Protein AF-A0A395D0I9-F1 (afdb_monomer_lite)

pLDDT: mean 85.19, std 9.1, range [58.91, 96.94]

Radius of gyration: 14.64 Å; chains: 1; bounding box: 24×18×39 Å

Sequence (47 aa):
LMNPTVQDSLDGRYFGPFSVTSIVARAVPIWTDEEGDGRFVWRAAVD

Secondary structure (DSSP, 8-state):
---TTSTT--SHHHH-PPPGGG---PPPP--B-SSSSS--BTT----

Foldseek 3Di:
DDPPVDPPDPDCVPVPDDDPVPDPDDDDWDFDDPVPPPDTDTPDDDD

Structure (mmCIF, N/CA/C/O backbone):
data_AF-A0A395D0I9-F1
#
_entry.id   AF-A0A395D0I9-F1
#
loop_
_atom_site.group_PDB
_atom_site.id
_atom_site.type_symbol
_atom_site.label_atom_id
_atom_site.label_alt_id
_atom_site.label_comp_id
_atom_site.label_asym_id
_atom_site.label_entity_id
_atom_site.label_seq_id
_atom_site.pdbx_PDB_ins_code
_atom_site.Cartn_x
_atom_site.Cartn_y
_atom_site.Cartn_z
_atom_site.occupancy
_atom_site.B_iso_or_equiv
_atom_site.auth_seq_id
_atom_site.auth_comp_id
_atom_site.auth_asym_id
_atom_site.auth_atom_id
_atom_site.pdbx_PDB_model_num
ATOM 1 N N . LEU A 1 1 ? 2.652 -1.576 4.830 1.00 60.66 1 LEU A N 1
ATOM 2 C CA . LEU A 1 1 ? 2.957 -0.811 3.606 1.00 60.66 1 LEU A CA 1
ATOM 3 C C . LEU A 1 1 ? 4.100 0.130 3.951 1.00 60.66 1 LEU A C 1
ATOM 5 O O . LEU A 1 1 ? 3.875 1.085 4.676 1.00 60.66 1 LEU A O 1
ATOM 9 N N . MET A 1 2 ? 5.324 -0.220 3.582 1.00 71.25 2 MET A N 1
ATOM 10 C CA . MET A 1 2 ? 6.500 0.633 3.751 1.00 71.25 2 MET A CA 1
ATOM 11 C C . MET A 1 2 ? 7.427 0.287 2.601 1.00 71.25 2 MET A C 1
ATOM 13 O O . MET A 1 2 ? 7.675 -0.900 2.378 1.00 71.25 2 MET A O 1
ATOM 17 N N . ASN A 1 3 ? 7.885 1.291 1.864 1.00 79.50 3 ASN A N 1
ATOM 18 C CA . ASN A 1 3 ? 8.911 1.118 0.846 1.00 79.50 3 ASN A CA 1
ATOM 19 C C . ASN A 1 3 ? 10.209 1.735 1.390 1.00 79.50 3 ASN A C 1
ATOM 21 O O . ASN A 1 3 ? 10.563 2.852 1.018 1.00 79.50 3 ASN A O 1
ATOM 25 N N . PRO A 1 4 ? 10.899 1.056 2.331 1.00 73.38 4 PRO A N 1
ATOM 26 C CA . PRO A 1 4 ? 12.038 1.638 3.038 1.00 73.38 4 PRO A CA 1
ATOM 27 C C . PRO A 1 4 ? 13.238 1.907 2.123 1.00 73.38 4 PRO A C 1
ATOM 29 O O . PRO A 1 4 ? 14.104 2.696 2.489 1.00 73.38 4 PRO A O 1
ATOM 32 N N . THR A 1 5 ? 13.289 1.269 0.949 1.00 83.19 5 THR A N 1
ATOM 33 C CA . THR A 1 5 ? 14.359 1.432 -0.044 1.00 83.19 5 THR A CA 1
ATOM 34 C C . THR A 1 5 ? 14.219 2.699 -0.886 1.00 83.19 5 THR A C 1
ATOM 36 O O . THR A 1 5 ? 15.162 3.056 -1.579 1.00 83.19 5 THR A O 1
ATOM 39 N N . VAL A 1 6 ? 13.073 3.385 -0.828 1.00 85.94 6 VAL A N 1
ATOM 40 C CA . VAL A 1 6 ? 12.817 4.636 -1.553 1.00 85.94 6 VAL A CA 1
ATOM 41 C C . VAL A 1 6 ? 12.839 5.791 -0.5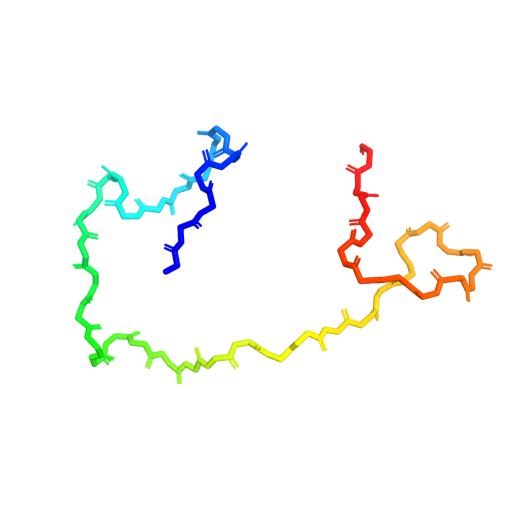51 1.00 85.94 6 VAL A C 1
ATOM 43 O O . VAL A 1 6 ? 12.071 5.811 0.418 1.00 85.94 6 VAL A O 1
ATOM 46 N N . GLN A 1 7 ? 13.787 6.715 -0.731 1.00 85.69 7 GLN A N 1
ATOM 47 C CA . GLN A 1 7 ? 14.082 7.758 0.258 1.00 85.69 7 GLN A CA 1
ATOM 48 C C . GLN A 1 7 ? 12.933 8.751 0.438 1.00 85.69 7 GLN A C 1
ATOM 50 O O . GLN A 1 7 ? 12.669 9.169 1.561 1.00 85.69 7 GLN A O 1
ATOM 55 N N . ASP A 1 8 ? 12.238 9.095 -0.638 1.00 88.56 8 ASP A N 1
ATOM 56 C CA . ASP A 1 8 ? 11.112 10.031 -0.671 1.00 88.56 8 ASP A CA 1
ATOM 57 C C . ASP A 1 8 ? 9.747 9.346 -0.462 1.00 88.56 8 ASP A C 1
ATOM 59 O O . ASP A 1 8 ? 8.695 9.968 -0.605 1.00 88.56 8 ASP A O 1
ATOM 63 N N . SER A 1 9 ? 9.742 8.073 -0.051 1.00 88.12 9 SER A N 1
ATOM 64 C CA . SER A 1 9 ? 8.516 7.350 0.297 1.00 88.12 9 SER A CA 1
ATOM 65 C C . SER A 1 9 ? 7.878 7.915 1.570 1.00 88.12 9 SER A C 1
ATOM 67 O O . SER A 1 9 ? 8.411 7.784 2.677 1.00 88.12 9 SER A O 1
ATOM 69 N N . LEU A 1 10 ? 6.680 8.479 1.419 1.00 88.81 10 LEU A N 1
ATOM 70 C CA . LEU A 1 10 ? 5.835 8.929 2.520 1.00 88.81 10 LEU A CA 1
ATOM 71 C C . LEU A 1 10 ? 5.088 7.739 3.142 1.00 88.81 10 LEU A C 1
ATOM 73 O O . LEU A 1 10 ? 3.981 7.386 2.737 1.00 88.81 10 LEU A O 1
ATOM 77 N N . ASP A 1 11 ? 5.707 7.101 4.131 1.00 88.38 11 ASP A N 1
ATOM 78 C CA . ASP A 1 11 ? 5.167 5.909 4.787 1.00 88.38 11 ASP A CA 1
ATOM 79 C C . ASP A 1 11 ? 5.194 6.003 6.322 1.00 88.38 11 ASP A C 1
ATOM 81 O O . ASP A 1 11 ? 5.487 7.043 6.914 1.00 88.38 11 ASP A O 1
ATOM 85 N N . GLY A 1 12 ? 4.832 4.913 7.003 1.00 86.12 12 GLY A N 1
ATOM 86 C CA . GLY A 1 12 ? 4.675 4.902 8.460 1.00 86.12 12 GLY A CA 1
ATOM 87 C C . GLY A 1 12 ? 5.966 5.151 9.261 1.00 86.12 12 GLY A C 1
ATOM 88 O O . GLY A 1 12 ? 5.886 5.207 10.482 1.00 86.12 12 GLY A O 1
ATOM 89 N N . ARG A 1 13 ? 7.138 5.350 8.634 1.00 88.75 13 ARG A N 1
ATOM 90 C CA . ARG A 1 13 ? 8.297 5.951 9.325 1.00 88.75 13 ARG A CA 1
ATOM 91 C C . ARG A 1 13 ? 7.975 7.348 9.872 1.00 88.75 13 ARG A C 1
ATOM 93 O O . ARG A 1 13 ? 8.549 7.740 10.881 1.00 88.75 13 ARG A O 1
ATOM 100 N N . TYR A 1 14 ? 7.036 8.060 9.243 1.00 88.88 14 TYR A N 1
ATOM 101 C CA . TYR A 1 14 ? 6.585 9.389 9.663 1.00 88.88 14 TYR A CA 1
ATOM 102 C C . TYR A 1 14 ? 5.321 9.366 10.538 1.00 88.88 14 TYR A C 1
ATOM 104 O O . TYR A 1 14 ? 5.163 10.233 11.393 1.00 88.88 14 TYR A O 1
ATOM 112 N N . PHE A 1 15 ? 4.428 8.384 10.350 1.00 88.12 15 PHE A N 1
ATOM 113 C CA . PHE A 1 15 ? 3.101 8.354 10.999 1.00 88.12 15 PHE A CA 1
ATOM 114 C C . PHE A 1 15 ? 2.897 7.210 12.001 1.00 88.12 15 PHE A C 1
ATOM 116 O O . PHE A 1 15 ? 1.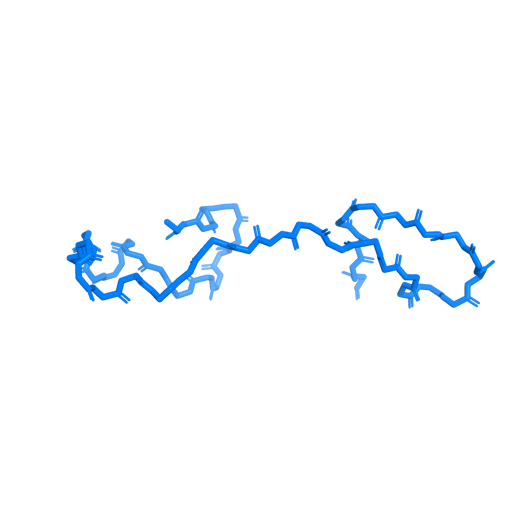875 7.166 12.682 1.00 88.12 15 PHE A O 1
ATOM 123 N N . GLY A 1 16 ? 3.842 6.273 12.092 1.00 89.31 16 GLY A N 1
ATOM 124 C CA . GLY A 1 16 ? 3.662 5.024 12.823 1.00 89.31 16 GLY A CA 1
ATOM 125 C C . GLY A 1 16 ? 2.776 4.011 12.078 1.00 89.31 16 GLY A C 1
ATOM 126 O O . GLY A 1 16 ? 2.494 4.161 10.885 1.00 89.31 16 GLY A O 1
ATOM 127 N N . PRO A 1 17 ? 2.375 2.920 12.749 1.00 89.62 17 PRO A N 1
ATOM 128 C CA . PRO A 1 17 ? 1.521 1.892 12.162 1.00 89.62 17 PRO A CA 1
ATOM 129 C C . PRO A 1 17 ? 0.082 2.385 11.947 1.00 89.62 17 PRO A C 1
ATOM 131 O O . PRO A 1 17 ? -0.503 3.044 12.804 1.00 89.62 17 PRO A O 1
ATOM 134 N N . PHE A 1 18 ? -0.518 1.999 10.819 1.00 88.50 18 PHE A N 1
ATOM 135 C CA . PHE A 1 18 ? -1.924 2.276 10.515 1.00 88.50 18 PHE 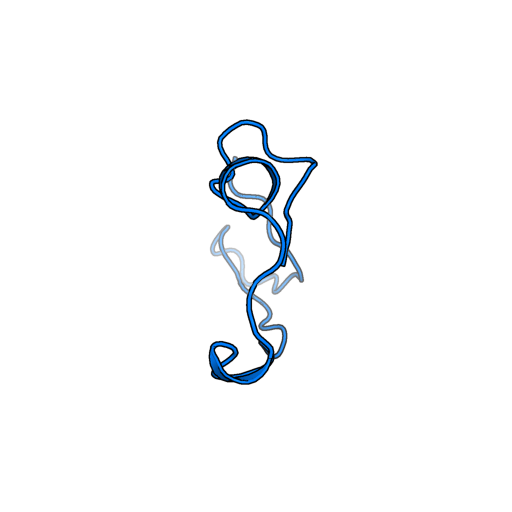A CA 1
ATOM 136 C C . PHE A 1 18 ? -2.861 1.237 11.148 1.00 88.50 18 PHE A C 1
ATOM 138 O O . PHE A 1 18 ? -2.524 0.054 11.237 1.00 88.50 18 PHE A O 1
ATOM 145 N N . SER A 1 19 ? -4.070 1.663 11.533 1.00 92.88 19 SER A N 1
ATOM 146 C CA . SER A 1 19 ? -5.134 0.748 11.974 1.00 92.88 19 SER A CA 1
ATOM 147 C C . SER A 1 19 ? -5.509 -0.227 10.859 1.00 92.88 19 SER A C 1
ATOM 149 O O . SER A 1 19 ? -5.647 0.172 9.702 1.00 92.88 19 SER A O 1
ATOM 151 N N . VAL A 1 20 ? -5.792 -1.484 11.205 1.00 94.19 20 VAL A N 1
ATOM 152 C CA . VAL A 1 20 ? -6.286 -2.486 10.244 1.00 94.19 20 VAL A CA 1
ATOM 153 C C . VAL A 1 20 ? -7.577 -2.027 9.561 1.00 94.19 20 VAL A C 1
ATOM 155 O O . VAL A 1 20 ? -7.761 -2.277 8.376 1.00 94.19 20 VAL A O 1
ATOM 1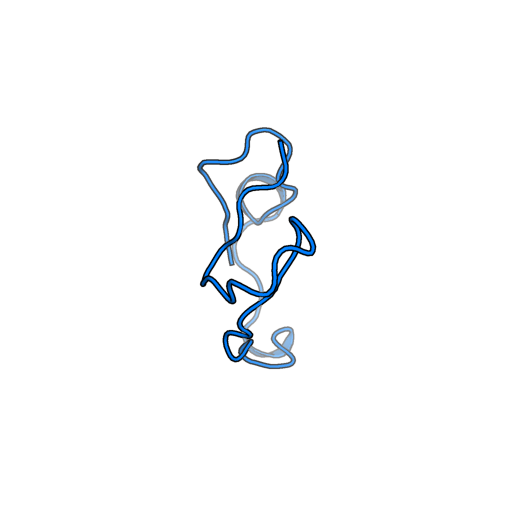58 N N . THR A 1 21 ? -8.434 -1.282 10.263 1.00 96.94 21 THR A N 1
ATOM 159 C CA . THR A 1 21 ? -9.686 -0.749 9.699 1.00 96.94 21 THR A CA 1
ATOM 160 C C . THR A 1 21 ? -9.476 0.315 8.620 1.00 96.94 21 THR A C 1
ATOM 162 O O . THR A 1 21 ? -10.407 0.612 7.881 1.00 96.94 21 THR A O 1
ATOM 165 N N . SER A 1 22 ? -8.272 0.887 8.513 1.00 93.56 22 SER A N 1
ATOM 166 C CA . SER A 1 22 ? -7.925 1.849 7.458 1.00 93.56 22 SER A CA 1
ATOM 167 C C . SER A 1 22 ? -7.432 1.183 6.166 1.00 93.56 22 SER A C 1
ATOM 169 O O . SER A 1 22 ? -7.258 1.855 5.151 1.00 93.56 22 SER A O 1
ATOM 171 N N . ILE A 1 23 ? -7.206 -0.136 6.177 1.00 92.38 23 ILE A N 1
ATOM 172 C CA . ILE A 1 23 ? -6.740 -0.882 5.008 1.00 92.38 23 ILE A CA 1
ATOM 173 C C . ILE A 1 23 ? -7.941 -1.226 4.126 1.00 92.38 23 ILE A C 1
ATOM 175 O O . ILE A 1 23 ? -8.800 -2.013 4.512 1.00 92.38 23 ILE A O 1
ATOM 179 N N . VAL A 1 24 ? -7.968 -0.668 2.915 1.00 95.31 24 VAL A N 1
ATOM 180 C CA . VAL A 1 24 ? -9.063 -0.883 1.955 1.00 95.31 24 VAL A CA 1
ATOM 181 C C . VAL A 1 24 ? -8.935 -2.230 1.241 1.00 95.31 24 VAL A C 1
ATOM 183 O O . VAL A 1 24 ? -9.920 -2.945 1.080 1.00 95.31 24 VAL A O 1
ATOM 186 N N . ALA A 1 25 ? -7.728 -2.583 0.791 1.00 94.25 25 ALA A N 1
ATOM 187 C CA . ALA A 1 25 ? -7.492 -3.791 0.006 1.00 94.25 25 ALA A CA 1
ATOM 188 C C . ALA A 1 25 ? -6.009 -4.196 -0.014 1.00 94.25 25 ALA A C 1
ATOM 190 O O . ALA A 1 25 ? -5.122 -3.434 0.376 1.00 94.25 25 ALA A O 1
ATOM 191 N N . ARG A 1 26 ? -5.744 -5.400 -0.535 1.00 91.88 26 ARG A N 1
ATOM 192 C CA . ARG A 1 26 ? -4.407 -5.864 -0.923 1.00 91.88 26 ARG A CA 1
ATOM 193 C C . ARG A 1 26 ? -4.245 -5.714 -2.434 1.00 91.88 26 ARG A C 1
ATOM 195 O O . ARG A 1 26 ? -5.065 -6.239 -3.183 1.00 91.88 26 ARG A O 1
ATOM 202 N N . ALA A 1 27 ? -3.175 -5.054 -2.869 1.00 90.06 27 ALA A N 1
ATOM 203 C CA . ALA A 1 27 ? -2.845 -4.960 -4.288 1.00 90.06 27 ALA A CA 1
ATOM 204 C C . ALA A 1 27 ? -2.526 -6.349 -4.874 1.00 90.06 27 ALA A C 1
ATOM 206 O O . ALA A 1 27 ? -1.798 -7.135 -4.260 1.00 90.06 27 ALA A O 1
ATOM 207 N N . VAL A 1 28 ? -3.065 -6.636 -6.061 1.00 89.56 28 VAL A N 1
ATOM 208 C CA . VAL A 1 28 ? -2.677 -7.788 -6.886 1.00 89.56 28 VAL A CA 1
ATOM 209 C C . VAL A 1 28 ? -1.627 -7.299 -7.884 1.00 89.56 28 VAL A C 1
ATOM 211 O O . VAL A 1 28 ? -1.858 -6.269 -8.517 1.00 89.56 28 VAL A O 1
ATOM 214 N N . PRO A 1 29 ? -0.476 -7.980 -8.019 1.00 86.00 29 PRO A N 1
ATOM 215 C CA . PRO A 1 29 ? 0.529 -7.596 -8.999 1.00 86.00 29 PRO A CA 1
ATOM 216 C C . PRO A 1 29 ? -0.034 -7.562 -10.421 1.00 86.00 29 PRO A C 1
ATOM 218 O O . PRO A 1 29 ? -0.732 -8.487 -10.832 1.00 86.00 29 PRO A O 1
ATOM 221 N N . ILE A 1 30 ? 0.320 -6.517 -11.166 1.00 85.69 30 ILE A N 1
ATOM 222 C CA . ILE A 1 30 ? 0.099 -6.426 -12.608 1.00 85.69 30 ILE A CA 1
ATOM 223 C C . ILE A 1 30 ? 1.455 -6.446 -13.308 1.00 85.69 30 ILE A C 1
ATOM 225 O O . ILE A 1 30 ? 2.439 -5.934 -12.771 1.00 85.69 30 ILE A O 1
ATOM 229 N N . TRP A 1 31 ? 1.507 -7.068 -14.481 1.00 89.94 31 TRP A N 1
ATOM 230 C CA . TRP A 1 31 ? 2.657 -6.954 -15.365 1.00 89.94 31 TRP A CA 1
ATOM 231 C C . TRP A 1 31 ? 2.466 -5.716 -16.229 1.00 89.94 31 TRP A C 1
ATOM 233 O O . TRP A 1 31 ? 1.391 -5.536 -16.806 1.00 89.94 31 TRP A O 1
ATOM 243 N N . THR A 1 32 ? 3.491 -4.875 -16.296 1.00 87.75 32 THR A N 1
ATOM 244 C CA . THR A 1 32 ? 3.492 -3.651 -17.099 1.00 87.75 32 THR A CA 1
ATOM 245 C C . THR A 1 32 ? 4.569 -3.742 -18.177 1.00 87.75 32 THR A C 1
ATOM 247 O O . THR A 1 32 ? 5.560 -4.457 -18.021 1.00 87.75 32 THR A O 1
ATOM 250 N N . ASP A 1 33 ? 4.323 -3.065 -19.296 1.00 89.56 33 ASP A N 1
ATOM 251 C CA . ASP A 1 33 ? 5.272 -2.847 -20.390 1.00 89.56 33 ASP A CA 1
ATOM 252 C C . ASP A 1 33 ? 5.539 -1.340 -20.457 1.00 89.56 33 ASP A C 1
ATOM 254 O O . ASP A 1 33 ? 4.904 -0.608 -21.213 1.00 89.56 33 ASP A O 1
ATOM 258 N N . GLU A 1 34 ? 6.378 -0.858 -19.541 1.00 85.00 34 GLU A N 1
ATOM 259 C CA . GLU A 1 34 ? 6.687 0.573 -19.423 1.00 85.00 34 GLU A CA 1
ATOM 260 C C . GLU A 1 34 ? 7.656 1.045 -20.517 1.00 85.00 34 GLU A C 1
ATOM 262 O O . GLU A 1 34 ? 7.591 2.204 -20.920 1.00 85.00 34 GLU A O 1
ATOM 267 N N . GLU A 1 35 ? 8.495 0.146 -21.044 1.00 86.12 35 GLU A N 1
ATOM 268 C CA . GLU A 1 35 ? 9.413 0.431 -22.157 1.00 86.12 35 GLU A CA 1
ATOM 269 C C . GLU A 1 35 ? 8.701 0.436 -23.526 1.00 86.12 35 GLU A C 1
ATOM 271 O O . GLU A 1 35 ? 9.203 1.026 -24.483 1.00 86.12 35 GLU A O 1
ATOM 276 N N . GLY A 1 36 ? 7.518 -0.183 -23.629 1.00 87.94 36 GLY A N 1
ATOM 277 C CA . GLY A 1 36 ? 6.701 -0.216 -24.844 1.00 87.94 36 GLY A CA 1
ATOM 278 C C . GLY A 1 36 ? 7.223 -1.171 -25.918 1.00 87.94 36 GLY A C 1
ATOM 279 O O . GLY A 1 36 ? 6.942 -0.978 -27.104 1.00 87.94 36 GLY A O 1
ATOM 280 N N . ASP A 1 37 ? 8.001 -2.181 -25.530 1.00 91.62 37 ASP A N 1
ATOM 281 C CA . ASP A 1 37 ? 8.649 -3.122 -26.449 1.00 91.62 37 ASP A CA 1
ATOM 282 C C . ASP A 1 37 ? 7.968 -4.502 -26.497 1.00 91.62 37 ASP A C 1
ATOM 284 O O . ASP A 1 37 ? 8.448 -5.433 -27.153 1.00 91.62 37 ASP A O 1
ATOM 288 N N . GLY A 1 38 ? 6.819 -4.632 -25.832 1.00 89.94 38 GLY A N 1
ATOM 289 C CA . GLY A 1 38 ? 6.030 -5.853 -25.750 1.00 89.94 38 GLY A CA 1
ATOM 290 C C . GLY A 1 38 ? 6.496 -6.824 -24.664 1.00 89.94 38 GLY A C 1
ATOM 291 O O . GLY A 1 38 ? 5.901 -7.901 -24.534 1.00 89.94 38 GLY A O 1
ATOM 292 N N . ARG A 1 39 ? 7.528 -6.493 -23.871 1.00 89.00 39 ARG A N 1
ATOM 293 C CA . ARG A 1 39 ? 7.998 -7.334 -22.761 1.00 89.00 39 ARG A CA 1
ATOM 294 C C . ARG A 1 39 ? 7.359 -6.915 -21.443 1.00 89.00 39 ARG A C 1
ATOM 296 O O . ARG A 1 39 ? 7.802 -6.019 -20.738 1.00 89.00 39 ARG A O 1
ATOM 303 N N . PHE A 1 40 ? 6.360 -7.689 -21.047 1.00 88.12 40 PHE A N 1
ATOM 304 C CA . PHE A 1 40 ? 5.697 -7.555 -19.758 1.00 88.12 40 PHE A CA 1
ATOM 305 C C . PHE A 1 40 ? 6.575 -8.072 -18.617 1.00 88.12 40 PHE A C 1
ATOM 307 O O . PHE A 1 40 ? 6.883 -9.265 -18.544 1.00 88.12 40 PHE A O 1
ATOM 314 N N . VAL A 1 41 ? 6.930 -7.191 -17.683 1.00 86.50 41 VAL A N 1
ATOM 315 C CA . VAL A 1 41 ? 7.756 -7.537 -16.521 1.00 86.50 41 VAL A CA 1
ATOM 316 C C . VAL A 1 41 ? 7.082 -7.133 -15.213 1.00 86.50 41 VAL A C 1
ATOM 318 O O . VAL A 1 41 ? 6.217 -6.261 -15.153 1.00 86.50 41 VAL 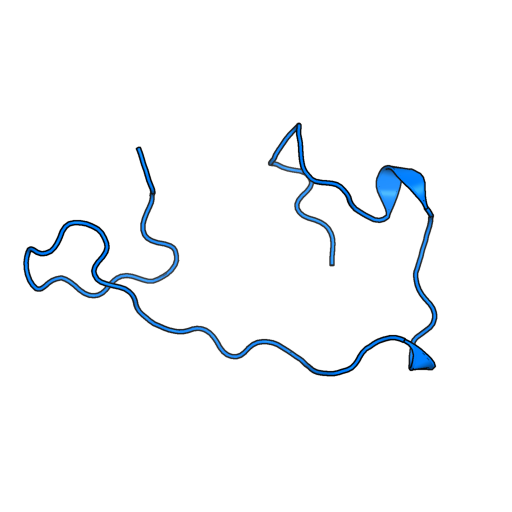A O 1
ATOM 321 N N . TRP A 1 42 ? 7.447 -7.828 -14.137 1.00 84.38 42 TRP A N 1
ATOM 322 C CA . TRP A 1 42 ? 7.002 -7.486 -12.791 1.00 84.38 42 TRP A CA 1
ATOM 323 C C . TRP A 1 42 ? 7.971 -6.475 -12.181 1.00 84.38 42 TRP A C 1
ATOM 325 O O . TRP A 1 42 ? 9.166 -6.759 -12.128 1.00 84.38 42 TRP A O 1
ATOM 335 N N . ARG A 1 43 ? 7.451 -5.338 -11.690 1.00 76.00 43 ARG A N 1
ATOM 336 C CA . ARG A 1 43 ? 8.257 -4.177 -11.264 1.00 76.00 43 ARG A CA 1
ATOM 337 C C . ARG A 1 43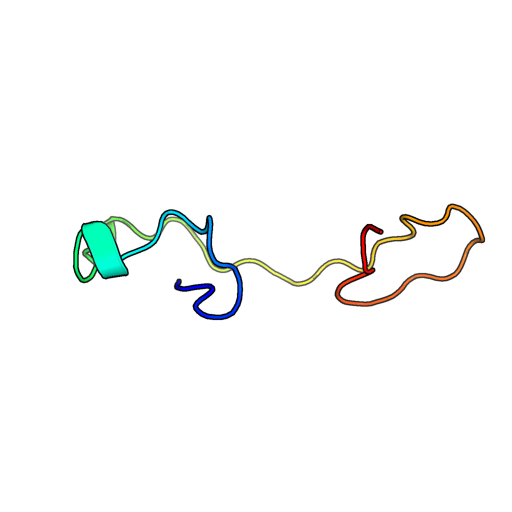 ? 9.189 -3.702 -12.386 1.00 76.00 43 ARG A C 1
ATOM 339 O O . ARG A 1 43 ? 10.406 -3.732 -12.215 1.00 76.00 43 ARG A O 1
ATOM 346 N N . ALA A 1 44 ? 8.619 -3.315 -13.528 1.00 72.00 44 ALA A N 1
ATOM 347 C CA . ALA A 1 44 ? 9.384 -2.583 -14.532 1.00 72.00 44 ALA A CA 1
ATOM 348 C C . ALA A 1 44 ? 10.074 -1.390 -13.848 1.00 72.00 44 ALA A C 1
ATOM 350 O O . ALA A 1 44 ? 9.490 -0.745 -12.973 1.00 72.00 44 ALA A O 1
ATOM 351 N N . ALA A 1 45 ? 11.360 -1.205 -14.134 1.00 66.00 45 ALA A N 1
ATOM 352 C CA . ALA A 1 45 ? 12.079 -0.048 -13.642 1.00 66.00 45 ALA A CA 1
ATOM 353 C C . ALA A 1 45 ? 11.721 1.125 -14.552 1.00 66.00 45 ALA A C 1
ATOM 355 O O . ALA A 1 45 ? 11.871 1.027 -15.767 1.00 66.00 45 ALA A O 1
ATOM 356 N N . VAL A 1 46 ? 11.251 2.209 -13.951 1.00 59.50 46 VAL A N 1
ATOM 357 C CA . VAL A 1 46 ? 11.255 3.522 -14.589 1.00 59.50 46 VAL A CA 1
ATOM 358 C C . VAL A 1 46 ? 12.642 4.105 -14.348 1.00 59.50 46 VAL A C 1
ATOM 360 O O . VAL A 1 46 ? 13.018 4.296 -13.188 1.00 59.50 46 VAL A O 1
ATOM 363 N N . ASP A 1 47 ? 13.401 4.301 -15.426 1.00 58.91 47 ASP A N 1
ATOM 364 C CA . ASP A 1 47 ? 14.645 5.085 -15.417 1.00 58.91 47 ASP A CA 1
ATOM 365 C C . ASP A 1 47 ? 14.375 6.567 -15.090 1.00 58.91 47 ASP A C 1
ATOM 367 O O . ASP A 1 47 ? 13.328 7.107 -15.529 1.00 58.91 47 ASP A O 1
#